Protein AF-A0A5P2CCT6-F1 (afdb_monomer_lite)

Secondary structure (DSSP, 8-state):
-HHHHHHHHHHHHHHHHHTT--------------------SS-SPTT-TTS--TTSPPPHHHHHHHHHHHH--

pLDDT: mean 78.23, std 12.57, range [52.31, 95.81]

Sequence (73 aa):
MAGLIRRVWREVYAA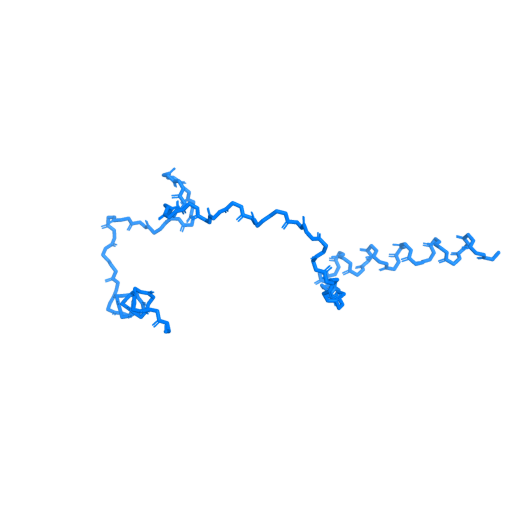LQAYGAIYVSVARPAEDLAPPAAPRRGGPPAGHPERLCPEVALSPVERALNRQLETGP

Organism: Streptomyces venezuelae (NCBI:txid54571)

Foldseek 3Di:
DVVVVVVVVVVVVVVCVVVVPDPPDDDDPPPPPPPPDPPDPDPDDPPDPPDDDPVDDDDPVRVVVVVDVVVDD

Radius of gyration: 21.93 Å; chains: 1; bounding box: 54×30×45 Å

Structure (mmCIF, N/CA/C/O backbone):
data_AF-A0A5P2CCT6-F1
#
_entry.id   AF-A0A5P2CCT6-F1
#
loop_
_atom_site.group_PDB
_atom_site.id
_atom_site.type_symbol
_atom_site.label_atom_id
_atom_site.label_alt_id
_atom_site.label_comp_id
_atom_site.label_asym_id
_atom_site.label_entity_id
_atom_site.label_seq_id
_atom_site.pdbx_PDB_ins_code
_atom_site.Cartn_x
_atom_site.Cartn_y
_atom_site.Cartn_z
_atom_site.occupancy
_atom_site.B_iso_or_equiv
_atom_site.auth_seq_id
_atom_site.auth_comp_id
_atom_site.auth_asym_id
_atom_site.auth_atom_id
_atom_site.pdbx_PDB_model_num
ATOM 1 N N . MET A 1 1 ? 36.050 -8.577 -26.296 1.00 59.50 1 MET A N 1
ATOM 2 C CA . MET A 1 1 ? 35.990 -8.004 -24.929 1.00 59.50 1 MET A CA 1
ATOM 3 C C . MET A 1 1 ? 34.585 -7.529 -24.538 1.00 59.50 1 MET A C 1
ATOM 5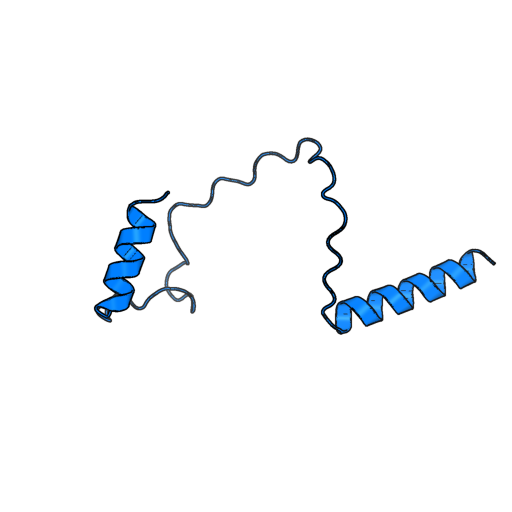 O O . MET A 1 1 ? 34.083 -7.968 -23.512 1.00 59.50 1 MET A O 1
ATOM 9 N N . ALA A 1 2 ? 33.902 -6.727 -25.366 1.00 74.69 2 ALA A N 1
ATOM 10 C CA . ALA A 1 2 ? 32.570 -6.174 -25.060 1.00 74.69 2 ALA A CA 1
ATOM 11 C C . ALA A 1 2 ? 31.474 -7.216 -24.735 1.00 74.69 2 ALA A C 1
ATOM 13 O O . ALA A 1 2 ? 30.649 -6.987 -23.855 1.00 74.69 2 ALA A O 1
ATOM 14 N N . GLY A 1 3 ? 31.477 -8.378 -25.400 1.00 86.81 3 GLY A N 1
ATOM 15 C CA . GLY A 1 3 ? 30.505 -9.449 -25.130 1.00 86.81 3 GLY A CA 1
ATOM 16 C C . GLY A 1 3 ? 30.681 -10.115 -23.760 1.00 86.81 3 GLY A C 1
ATOM 17 O O . GLY A 1 3 ? 29.694 -10.400 -23.086 1.00 86.81 3 GLY A O 1
ATOM 18 N N . LEU A 1 4 ? 31.930 -10.301 -23.318 1.00 90.31 4 LEU A N 1
ATOM 19 C CA . LEU A 1 4 ? 32.238 -10.843 -21.992 1.00 90.31 4 LEU A CA 1
ATOM 20 C C . LEU A 1 4 ? 31.818 -9.856 -20.901 1.00 90.31 4 LEU A C 1
ATOM 22 O O . LEU A 1 4 ? 31.133 -10.238 -19.961 1.00 90.31 4 LEU A O 1
ATOM 26 N N . ILE A 1 5 ? 32.155 -8.579 -21.089 1.00 93.25 5 ILE A N 1
ATOM 27 C CA . ILE A 1 5 ? 31.766 -7.492 -20.186 1.00 93.25 5 ILE A CA 1
ATOM 28 C C . ILE A 1 5 ? 30.238 -7.444 -20.045 1.00 93.25 5 ILE A C 1
ATOM 30 O O . ILE A 1 5 ? 29.722 -7.449 -18.933 1.00 93.25 5 ILE A O 1
ATOM 34 N N . ARG A 1 6 ? 29.498 -7.496 -21.161 1.00 93.00 6 ARG A N 1
ATOM 35 C CA . ARG A 1 6 ? 28.026 -7.517 -21.148 1.00 93.00 6 ARG A CA 1
ATOM 36 C C . ARG A 1 6 ? 27.463 -8.726 -20.400 1.00 93.00 6 ARG A C 1
ATOM 38 O O . ARG A 1 6 ? 26.480 -8.590 -19.677 1.00 93.00 6 ARG A O 1
ATOM 45 N N . ARG A 1 7 ? 28.071 -9.902 -20.575 1.00 93.25 7 ARG A N 1
ATOM 46 C CA . ARG A 1 7 ? 27.650 -11.127 -19.888 1.00 93.25 7 ARG A CA 1
ATOM 47 C C . ARG A 1 7 ? 27.841 -11.003 -18.379 1.00 93.25 7 ARG A C 1
ATOM 49 O O . ARG A 1 7 ? 26.899 -11.272 -17.649 1.00 93.25 7 ARG A O 1
ATOM 56 N N . VAL A 1 8 ? 29.005 -10.536 -17.932 1.00 95.81 8 VAL A N 1
ATOM 57 C CA . VAL A 1 8 ? 29.293 -10.322 -16.504 1.00 95.81 8 VAL A CA 1
ATOM 58 C C . VAL A 1 8 ? 28.310 -9.325 -15.890 1.00 95.81 8 VAL A C 1
ATOM 60 O O . VAL A 1 8 ? 27.709 -9.624 -14.865 1.00 95.81 8 VAL A O 1
ATOM 63 N N . TRP A 1 9 ? 28.070 -8.188 -16.550 1.00 94.19 9 TRP A N 1
ATOM 64 C CA . TRP A 1 9 ? 27.109 -7.189 -16.070 1.00 94.19 9 TRP A CA 1
ATOM 65 C C . TRP A 1 9 ? 25.692 -7.737 -15.912 1.00 94.19 9 TRP A C 1
ATOM 67 O O . TRP A 1 9 ? 25.012 -7.403 -14.945 1.00 94.19 9 TRP A O 1
ATOM 77 N N . ARG A 1 10 ? 25.251 -8.600 -16.833 1.00 91.69 10 ARG A N 1
ATOM 78 C CA . ARG A 1 10 ? 23.935 -9.236 -16.746 1.00 91.69 10 ARG A CA 1
ATOM 79 C C . ARG A 1 10 ? 23.820 -10.146 -15.523 1.00 91.69 10 ARG A C 1
ATOM 81 O O . ARG A 1 10 ? 22.822 -10.059 -14.817 1.00 91.69 10 ARG A O 1
ATOM 88 N N . GLU A 1 11 ? 24.820 -10.990 -15.271 1.00 95.75 11 GLU A N 1
ATOM 89 C CA . GLU A 1 11 ? 24.787 -11.909 -14.123 1.00 95.75 11 GLU A CA 1
ATOM 90 C C . GLU A 1 11 ? 24.860 -11.149 -12.790 1.00 95.75 11 GLU A C 1
ATOM 92 O O . GLU A 1 11 ? 24.124 -11.459 -11.856 1.00 95.75 11 GLU A O 1
ATOM 97 N N . VAL A 1 12 ? 25.681 -10.095 -12.721 1.00 92.44 12 VAL A N 1
ATOM 98 C CA . VAL A 1 12 ? 25.760 -9.213 -11.546 1.00 92.44 12 VAL A CA 1
ATOM 99 C C . VAL A 1 12 ? 24.408 -8.550 -11.277 1.00 92.44 12 VAL A C 1
ATOM 101 O O . VAL A 1 12 ? 23.915 -8.598 -10.154 1.00 92.44 12 VAL A O 1
ATOM 104 N N . TYR A 1 13 ? 23.764 -7.992 -12.303 1.00 87.19 13 TYR A N 1
ATOM 105 C CA . TYR A 1 13 ? 22.451 -7.362 -12.157 1.00 87.19 13 TYR A CA 1
ATOM 106 C C . TYR A 1 13 ? 21.368 -8.349 -11.692 1.00 87.19 13 TYR A C 1
ATOM 108 O O . TYR A 1 13 ? 20.556 -8.013 -10.830 1.00 87.19 13 TYR A O 1
ATOM 116 N N . ALA A 1 14 ? 21.372 -9.577 -12.219 1.00 88.06 14 ALA A N 1
ATOM 117 C CA . ALA A 1 14 ? 20.445 -10.627 -11.796 1.00 88.06 14 ALA A CA 1
ATOM 118 C C . ALA A 1 14 ? 20.646 -11.019 -10.322 1.00 88.06 14 ALA A C 1
ATOM 120 O O . ALA A 1 14 ? 19.670 -11.126 -9.580 1.00 88.06 14 ALA A O 1
ATOM 121 N N . ALA A 1 15 ? 21.898 -11.173 -9.878 1.00 90.25 15 ALA A N 1
ATOM 122 C CA . ALA A 1 15 ? 22.214 -11.489 -8.486 1.00 90.25 15 ALA A CA 1
ATOM 123 C C . ALA A 1 15 ? 21.759 -10.380 -7.526 1.00 90.25 15 ALA A C 1
ATOM 125 O O . ALA A 1 15 ? 21.219 -10.662 -6.458 1.00 90.25 15 ALA A O 1
ATOM 126 N N . LEU A 1 16 ? 21.927 -9.117 -7.919 1.00 86.94 16 LEU A N 1
ATOM 127 C CA . LEU A 1 16 ? 21.532 -7.985 -7.089 1.00 86.94 16 LEU A CA 1
ATOM 128 C C . LEU A 1 16 ? 20.003 -7.823 -7.011 1.00 86.94 16 LEU A C 1
ATOM 130 O O . LEU A 1 16 ? 19.483 -7.536 -5.935 1.00 86.94 16 LEU A O 1
ATOM 134 N N . GLN A 1 17 ? 19.272 -8.085 -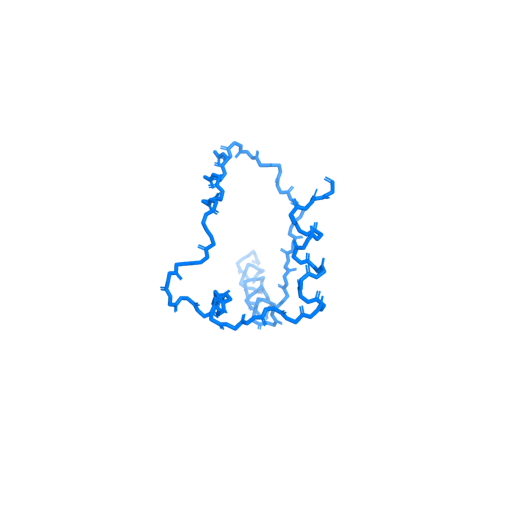8.103 1.00 82.38 17 GLN A N 1
ATOM 135 C CA . GLN A 1 17 ? 17.806 -8.169 -8.059 1.00 82.38 17 GLN A CA 1
ATOM 136 C C . GLN A 1 17 ? 17.324 -9.294 -7.136 1.00 82.38 17 GLN A C 1
ATOM 138 O O . GLN A 1 17 ? 16.425 -9.071 -6.330 1.00 82.38 17 GLN A O 1
ATOM 143 N N . ALA A 1 18 ? 17.936 -10.482 -7.210 1.00 82.50 18 ALA A N 1
ATOM 144 C CA . ALA A 1 18 ? 17.593 -11.607 -6.337 1.00 82.50 18 ALA A CA 1
ATOM 145 C C . ALA A 1 18 ? 17.901 -11.322 -4.856 1.00 82.50 18 ALA A C 1
ATOM 147 O O . ALA A 1 18 ? 17.167 -11.765 -3.978 1.00 82.50 18 ALA A O 1
ATOM 148 N N . TYR A 1 19 ? 18.952 -10.544 -4.579 1.00 83.94 19 TYR A N 1
ATOM 149 C CA . TYR A 1 19 ? 19.269 -10.044 -3.239 1.00 83.94 19 TYR A CA 1
ATOM 150 C C . TYR A 1 19 ? 18.266 -8.984 -2.733 1.00 83.94 19 TYR A C 1
ATOM 152 O O . TYR A 1 19 ? 18.274 -8.641 -1.555 1.00 83.94 19 TYR A O 1
ATOM 160 N N . GLY A 1 20 ? 17.391 -8.462 -3.598 1.00 77.81 20 GLY A N 1
ATOM 161 C CA . GLY A 1 20 ? 16.451 -7.397 -3.249 1.00 77.81 20 GLY A CA 1
ATOM 162 C C . GLY A 1 20 ? 17.082 -6.003 -3.245 1.00 77.81 20 GLY A C 1
ATOM 163 O O . GLY A 1 20 ? 16.512 -5.074 -2.674 1.00 77.81 20 GLY A O 1
ATOM 164 N N . ALA A 1 21 ? 18.247 -5.824 -3.880 1.00 75.94 21 ALA A N 1
ATOM 165 C CA . ALA A 1 21 ? 18.827 -4.499 -4.054 1.00 75.94 21 ALA A CA 1
ATOM 166 C C . ALA A 1 21 ? 17.990 -3.693 -5.058 1.00 75.94 21 ALA A 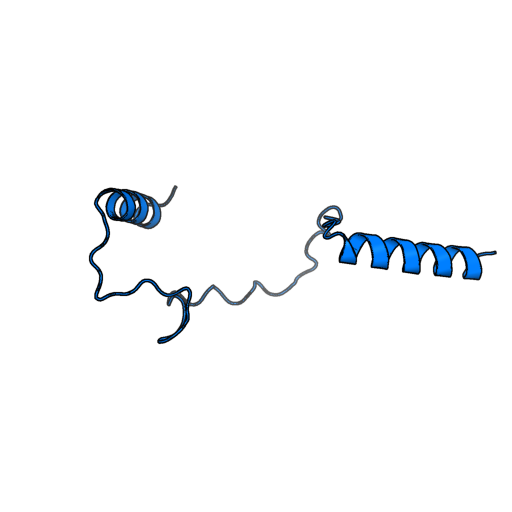C 1
ATOM 168 O O . ALA A 1 21 ? 17.971 -3.970 -6.259 1.00 75.94 21 ALA A O 1
ATOM 169 N N . ILE A 1 22 ? 17.302 -2.669 -4.555 1.00 67.81 22 ILE A N 1
ATOM 170 C CA . ILE A 1 22 ? 16.547 -1.724 -5.376 1.00 67.81 22 ILE A CA 1
ATOM 171 C C . ILE A 1 22 ? 17.522 -0.670 -5.904 1.00 67.81 22 ILE A C 1
ATOM 173 O O . ILE A 1 22 ? 17.945 0.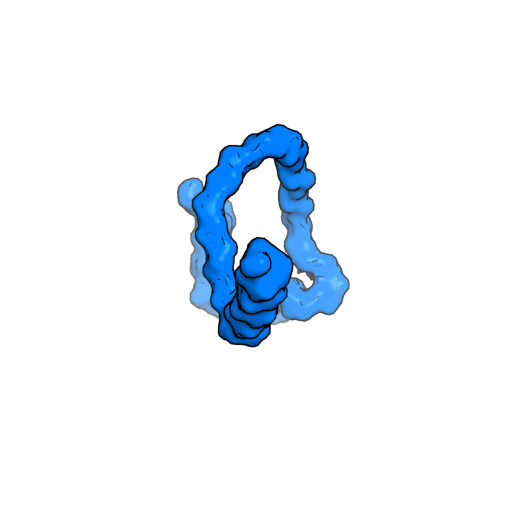231 -5.179 1.00 67.81 22 ILE A O 1
ATOM 177 N N . TYR A 1 23 ? 17.869 -0.762 -7.187 1.00 63.84 23 TYR A N 1
ATOM 178 C CA . TYR A 1 23 ? 18.605 0.298 -7.875 1.00 63.84 23 TYR A CA 1
ATOM 179 C C . TYR A 1 23 ? 17.627 1.375 -8.312 1.00 63.84 23 TYR A C 1
ATOM 181 O O . TYR A 1 23 ? 17.048 1.307 -9.395 1.00 63.84 23 TYR A O 1
ATOM 189 N N . VAL A 1 24 ? 17.449 2.383 -7.464 1.00 60.97 24 VAL A N 1
ATOM 190 C CA . VAL A 1 24 ? 16.779 3.617 -7.866 1.00 60.97 24 VAL A CA 1
ATOM 191 C C . VAL A 1 24 ? 17.741 4.359 -8.792 1.00 60.97 24 VAL A C 1
ATOM 193 O O . VAL A 1 24 ? 18.661 5.038 -8.342 1.00 60.97 24 VAL A O 1
ATOM 196 N N . SER A 1 25 ? 17.582 4.192 -10.107 1.00 56.91 25 SER A N 1
ATOM 197 C CA . SER A 1 25 ? 18.215 5.113 -11.050 1.00 56.91 25 SER A CA 1
ATOM 198 C C . SER A 1 25 ? 17.677 6.514 -10.779 1.00 56.91 25 SER A C 1
ATOM 200 O O . SER A 1 25 ? 16.479 6.650 -10.520 1.00 56.91 25 SER A O 1
ATOM 202 N N . VAL A 1 26 ? 18.533 7.538 -10.873 1.00 62.00 26 VAL A N 1
ATOM 203 C CA . VAL A 1 26 ? 18.114 8.950 -10.862 1.00 62.00 26 VAL A CA 1
ATOM 204 C C . VAL A 1 26 ? 16.883 9.067 -11.753 1.00 62.00 26 VAL A C 1
ATOM 206 O O . VAL A 1 26 ? 16.939 8.629 -12.905 1.00 62.00 26 VAL A O 1
ATOM 209 N N . ALA A 1 27 ? 15.768 9.530 -11.182 1.00 57.47 27 ALA A N 1
ATOM 210 C CA . ALA A 1 27 ? 14.486 9.596 -11.865 1.00 57.47 27 ALA A CA 1
ATOM 211 C C . ALA A 1 27 ? 14.708 10.164 -13.270 1.00 57.47 27 ALA A C 1
ATOM 213 O O . ALA A 1 27 ? 15.184 11.293 -13.414 1.00 57.47 27 ALA A O 1
ATOM 214 N N . ARG A 1 28 ? 14.429 9.366 -14.310 1.00 55.72 28 ARG A N 1
ATOM 215 C CA . ARG A 1 28 ? 14.337 9.938 -15.652 1.00 55.72 28 ARG A CA 1
ATOM 216 C C . ARG A 1 28 ? 13.283 11.042 -15.566 1.00 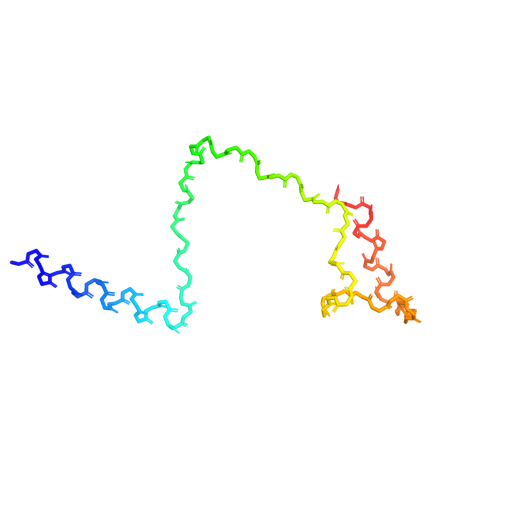55.72 28 ARG A C 1
ATOM 218 O O . ARG A 1 28 ? 12.235 10.783 -14.966 1.00 55.72 28 ARG A O 1
ATOM 225 N N . PRO A 1 29 ? 13.528 12.242 -16.123 1.00 58.59 29 PRO A N 1
ATOM 226 C CA . PRO A 1 29 ? 12.440 13.185 -16.316 1.00 58.59 29 PRO A CA 1
ATOM 227 C C . PRO A 1 29 ? 11.340 12.425 -17.054 1.00 58.59 29 PRO A C 1
ATOM 229 O O . PRO A 1 29 ? 11.618 11.745 -18.044 1.00 58.59 29 PRO A O 1
ATOM 232 N N . ALA A 1 30 ? 10.142 12.421 -16.477 1.00 60.16 30 ALA A N 1
ATOM 233 C CA . ALA A 1 30 ? 8.999 11.736 -17.045 1.00 60.16 30 ALA A CA 1
ATOM 234 C C . ALA A 1 30 ? 8.713 12.377 -18.408 1.00 60.16 30 ALA A C 1
ATOM 236 O O . ALA A 1 30 ? 8.103 13.438 -18.473 1.00 60.16 30 ALA A O 1
ATOM 237 N N . GLU A 1 31 ? 9.214 11.780 -19.487 1.00 61.00 31 GLU A N 1
ATOM 238 C CA . GLU A 1 31 ? 8.734 12.073 -20.832 1.00 61.00 31 GLU A CA 1
ATOM 239 C C . GLU A 1 31 ? 7.269 11.648 -20.863 1.00 61.00 31 GLU A C 1
ATOM 241 O O . GLU A 1 31 ? 6.998 10.450 -20.852 1.00 61.00 31 GLU A O 1
ATOM 246 N N . ASP A 1 32 ? 6.363 12.629 -20.784 1.00 58.38 32 ASP A N 1
ATOM 247 C CA . ASP A 1 32 ? 4.929 12.599 -21.106 1.00 58.38 32 ASP A CA 1
ATOM 248 C C . ASP A 1 32 ? 4.225 11.235 -20.990 1.00 58.38 32 ASP A C 1
ATOM 250 O O . ASP A 1 32 ? 3.429 10.832 -21.842 1.00 58.38 32 ASP A O 1
ATOM 254 N N . LEU A 1 33 ? 4.469 10.510 -19.897 1.00 60.81 33 LEU A N 1
ATOM 255 C CA . LEU A 1 33 ? 3.601 9.416 -19.507 1.00 60.81 33 LEU A CA 1
ATOM 256 C C . LEU A 1 33 ? 2.305 10.085 -19.080 1.00 60.81 33 LEU A C 1
ATOM 258 O O . LEU A 1 33 ? 2.288 10.830 -18.096 1.00 60.81 33 LEU A O 1
ATOM 262 N N . ALA A 1 34 ? 1.242 9.852 -19.856 1.00 66.81 34 ALA A N 1
ATOM 263 C CA . ALA A 1 34 ? -0.108 10.270 -19.510 1.00 66.81 34 ALA A CA 1
ATOM 264 C C . ALA A 1 34 ? -0.316 10.057 -18.002 1.00 66.81 34 ALA A C 1
ATOM 266 O O . ALA A 1 34 ? 0.054 8.983 -17.505 1.00 66.81 34 ALA A O 1
ATOM 267 N N . PRO A 1 35 ? -0.834 11.062 -17.268 1.00 66.00 35 PRO A N 1
ATOM 268 C CA . PRO A 1 35 ? -0.940 10.973 -15.822 1.00 66.00 35 PRO A CA 1
ATOM 269 C C . PRO A 1 35 ? -1.613 9.644 -15.471 1.00 66.00 35 PRO A C 1
ATOM 271 O O . PRO A 1 35 ? -2.636 9.316 -16.089 1.00 66.00 35 PRO A O 1
ATOM 274 N N . PRO A 1 36 ? -1.032 8.844 -14.552 1.00 65.69 36 PRO A N 1
ATOM 275 C CA . PRO A 1 36 ? -1.638 7.583 -14.164 1.00 65.69 36 PRO A CA 1
ATOM 276 C C . PRO A 1 36 ? -3.090 7.867 -13.799 1.00 65.69 36 PRO A C 1
ATOM 278 O O . PRO A 1 36 ? -3.368 8.851 -13.106 1.00 65.69 36 PRO A O 1
ATOM 281 N N . ALA A 1 37 ? -4.009 7.054 -14.334 1.00 67.88 37 ALA A N 1
ATOM 282 C CA . ALA A 1 37 ? -5.435 7.215 -14.090 1.00 67.88 37 ALA A CA 1
ATOM 283 C C . ALA A 1 37 ? -5.635 7.459 -12.594 1.00 67.88 37 ALA A C 1
ATOM 285 O O . ALA A 1 37 ? -5.137 6.675 -11.782 1.00 67.88 37 ALA A O 1
ATOM 286 N N . ALA A 1 38 ? -6.281 8.582 -12.257 1.00 68.94 38 ALA A N 1
ATOM 287 C CA . ALA A 1 38 ? -6.438 9.009 -10.874 1.00 68.94 38 ALA A CA 1
ATOM 288 C C . ALA A 1 38 ? -6.869 7.799 -10.029 1.00 68.94 38 ALA A C 1
ATOM 290 O O . ALA A 1 38 ? -7.776 7.075 -10.467 1.00 68.94 38 ALA A O 1
ATOM 291 N N . PRO A 1 39 ? -6.228 7.545 -8.870 1.00 64.31 39 PRO A N 1
ATOM 292 C CA . PRO A 1 39 ? -6.593 6.424 -8.024 1.00 64.31 39 PRO A CA 1
ATOM 293 C C . PRO A 1 39 ? -8.105 6.445 -7.839 1.00 64.31 39 PRO A C 1
ATOM 295 O O . PRO A 1 39 ? -8.678 7.469 -7.448 1.00 64.31 39 PRO A O 1
ATOM 298 N N . ARG A 1 40 ? -8.776 5.345 -8.196 1.00 63.09 40 ARG A N 1
ATOM 299 C CA . ARG A 1 40 ? -10.208 5.227 -7.930 1.00 63.09 40 ARG A CA 1
ATOM 300 C C . ARG A 1 40 ? -10.376 5.481 -6.435 1.00 63.09 40 ARG A C 1
ATOM 302 O O . ARG A 1 40 ? -9.741 4.815 -5.630 1.00 63.09 40 ARG A O 1
ATOM 309 N N . ARG A 1 41 ? -11.229 6.439 -6.065 1.00 65.19 41 ARG A N 1
ATOM 310 C CA . ARG A 1 41 ? -11.497 6.818 -4.661 1.00 65.19 41 ARG A CA 1
ATOM 311 C C . ARG A 1 41 ? -12.096 5.683 -3.812 1.00 65.19 41 ARG A C 1
ATOM 313 O O . ARG A 1 41 ? -12.404 5.892 -2.647 1.00 65.19 41 ARG A O 1
ATOM 320 N N . GLY A 1 42 ? -12.302 4.502 -4.389 1.00 68.44 42 GLY A N 1
ATOM 321 C CA . GLY A 1 42 ? -12.684 3.303 -3.663 1.00 68.44 42 GLY A CA 1
ATOM 322 C C . GLY A 1 42 ? -11.431 2.514 -3.327 1.00 68.44 42 GLY A C 1
ATOM 323 O O . GLY A 1 42 ? -10.655 2.205 -4.228 1.00 68.44 42 GLY A O 1
ATOM 324 N N . GLY A 1 43 ? -11.247 2.203 -2.044 1.00 75.31 43 GLY A N 1
ATOM 325 C CA . GLY A 1 43 ? -10.210 1.286 -1.581 1.00 75.31 43 GLY A CA 1
ATOM 326 C C . GLY A 1 43 ? -10.322 -0.117 -2.204 1.00 75.31 43 GLY A C 1
ATOM 327 O O . GLY A 1 43 ? -11.071 -0.330 -3.162 1.00 75.31 43 GLY A O 1
ATOM 328 N N . PRO A 1 44 ? -9.591 -1.101 -1.664 1.00 81.00 44 PRO A N 1
ATOM 329 C CA . PRO A 1 44 ? -9.547 -2.447 -2.222 1.00 81.00 44 PRO A CA 1
ATOM 330 C C . PRO A 1 44 ? -10.947 -3.061 -2.430 1.00 81.00 44 PRO A C 1
ATOM 332 O O . PRO A 1 44 ? -11.870 -2.770 -1.657 1.00 81.00 44 PRO A O 1
ATOM 335 N N . PRO A 1 45 ? -11.131 -3.918 -3.454 1.00 80.69 45 PRO A N 1
ATOM 336 C CA . PRO A 1 45 ? -12.417 -4.554 -3.728 1.00 80.69 45 PRO A CA 1
ATOM 337 C C . PRO A 1 45 ? -12.897 -5.416 -2.549 1.00 80.69 45 PRO A C 1
ATOM 339 O O . PRO A 1 45 ? -12.133 -5.784 -1.654 1.00 80.69 45 PRO A O 1
ATOM 342 N N . ALA A 1 46 ? -14.187 -5.761 -2.540 1.00 81.25 46 ALA A N 1
ATOM 343 C CA . ALA A 1 46 ? -14.734 -6.655 -1.524 1.00 81.25 46 ALA A CA 1
ATOM 344 C C . ALA A 1 46 ? -14.020 -8.017 -1.531 1.00 81.25 46 ALA A C 1
ATOM 346 O O . ALA A 1 46 ? -13.795 -8.589 -2.593 1.00 81.25 46 ALA A O 1
ATOM 347 N N . GLY A 1 47 ? -13.654 -8.513 -0.344 1.00 78.69 47 GLY A N 1
ATOM 348 C CA . GLY A 1 47 ? -12.894 -9.756 -0.177 1.00 78.69 47 GLY A CA 1
ATOM 349 C C . GLY A 1 47 ? -11.374 -9.621 -0.325 1.00 78.69 47 GLY A C 1
ATOM 350 O O . GLY A 1 47 ? -10.674 -10.616 -0.172 1.00 78.69 47 GLY A O 1
ATOM 351 N N . HIS A 1 48 ? -10.842 -8.423 -0.603 1.00 79.88 48 HIS A N 1
ATOM 352 C CA . HIS A 1 48 ? -9.394 -8.213 -0.652 1.00 79.88 48 HIS A CA 1
ATOM 353 C C . HIS A 1 48 ? -8.774 -8.301 0.757 1.00 79.88 48 HIS A C 1
ATOM 355 O O . HIS A 1 48 ? -9.313 -7.674 1.671 1.00 79.88 48 HIS A O 1
ATOM 361 N N . PRO A 1 49 ? -7.635 -8.998 0.950 1.00 78.00 49 PRO A N 1
ATOM 362 C CA . PRO A 1 49 ? -7.019 -9.174 2.273 1.00 78.00 49 PRO A CA 1
ATOM 363 C C . PRO A 1 49 ? -6.564 -7.857 2.916 1.00 78.00 49 PRO A C 1
ATOM 365 O O . PRO A 1 49 ? -6.490 -7.753 4.133 1.00 78.00 49 PRO A O 1
ATOM 368 N N . GLU A 1 50 ? -6.283 -6.841 2.102 1.00 80.81 50 GLU A N 1
ATOM 369 C CA . GLU A 1 50 ? -5.873 -5.508 2.571 1.00 80.81 50 GLU A CA 1
ATOM 370 C C . GLU A 1 50 ? -7.056 -4.603 2.951 1.00 80.81 50 GLU A C 1
ATOM 372 O O . GLU A 1 50 ? -6.864 -3.457 3.357 1.00 80.81 50 GLU A O 1
ATOM 377 N N . ARG A 1 51 ? -8.298 -5.070 2.784 1.00 78.88 51 ARG A N 1
ATOM 378 C CA . ARG A 1 51 ? -9.475 -4.298 3.178 1.00 78.88 51 ARG A CA 1
ATOM 379 C C . ARG A 1 51 ? -9.659 -4.422 4.689 1.00 78.88 51 ARG A C 1
ATOM 381 O O . ARG A 1 51 ? -9.707 -5.529 5.213 1.00 78.88 51 ARG A O 1
ATOM 388 N N . LEU A 1 52 ? -9.805 -3.291 5.378 1.00 78.19 52 LEU A N 1
ATOM 389 C CA . LEU A 1 52 ? -10.196 -3.289 6.790 1.00 78.19 52 LEU A CA 1
ATOM 390 C C . LEU A 1 52 ? -11.522 -4.042 6.956 1.00 78.19 52 LEU A C 1
ATOM 392 O O . LEU A 1 52 ? -12.426 -3.845 6.142 1.00 78.19 52 LEU A O 1
ATOM 396 N N . CYS A 1 53 ? -11.638 -4.871 7.996 1.00 81.56 53 CYS A N 1
ATOM 397 C CA . CYS A 1 53 ? -12.876 -5.569 8.345 1.00 81.56 53 CYS A CA 1
ATOM 398 C C . CYS A 1 53 ? -13.913 -4.544 8.839 1.00 81.56 53 CYS A C 1
ATOM 400 O O . CYS A 1 53 ? -13.757 -4.046 9.956 1.00 81.56 53 CYS A O 1
ATOM 402 N N . PRO A 1 54 ? -14.951 -4.191 8.055 1.00 77.38 54 PRO A N 1
ATOM 403 C CA . PRO A 1 54 ? -15.884 -3.131 8.441 1.00 77.38 54 PRO A CA 1
ATOM 404 C C . PRO A 1 54 ? -16.742 -3.494 9.663 1.00 77.38 54 PRO A C 1
ATOM 406 O O . PRO A 1 54 ? -17.303 -2.611 10.306 1.00 77.38 54 PRO A O 1
ATOM 409 N N . GLU A 1 55 ? -16.840 -4.779 9.998 1.00 83.69 55 GLU A N 1
ATOM 410 C CA . GLU A 1 55 ? -17.567 -5.300 11.157 1.00 83.69 55 GLU A CA 1
ATOM 411 C C . GLU A 1 55 ? -16.776 -5.136 12.463 1.00 83.69 55 GLU A C 1
ATOM 413 O O . GLU A 1 55 ? -17.348 -5.211 13.551 1.00 83.69 55 GLU A O 1
ATOM 418 N N . VAL A 1 56 ? -15.461 -4.914 12.373 1.00 86.00 56 VAL A N 1
ATOM 419 C CA . VAL A 1 56 ? -14.592 -4.726 13.533 1.00 86.00 56 VAL A CA 1
ATOM 420 C C . VAL A 1 56 ? -14.431 -3.234 13.785 1.00 86.00 56 VAL A C 1
ATOM 422 O O . VAL A 1 56 ? -13.901 -2.491 12.961 1.00 86.00 56 VAL A O 1
ATOM 425 N N . ALA A 1 57 ? -14.888 -2.784 14.952 1.00 87.75 57 ALA A N 1
ATOM 426 C CA . ALA A 1 57 ? -14.721 -1.396 15.347 1.00 87.75 57 ALA A CA 1
ATOM 427 C C . ALA A 1 57 ? -13.231 -1.045 15.477 1.00 87.75 57 ALA A C 1
ATOM 429 O O . ALA A 1 57 ? -12.468 -1.758 16.129 1.00 87.75 57 ALA A O 1
ATOM 430 N N . LEU A 1 58 ? -12.845 0.100 14.914 1.00 89.56 58 LEU A N 1
ATOM 431 C CA . LEU A 1 58 ? -11.494 0.634 15.049 1.00 89.56 58 LEU A CA 1
ATOM 432 C C . LEU A 1 58 ? -11.149 0.891 16.524 1.00 89.56 58 LEU A C 1
ATOM 434 O O . LEU A 1 58 ? -11.902 1.545 17.267 1.00 89.56 58 LEU A O 1
ATOM 438 N N . SER A 1 59 ? -9.956 0.461 16.930 1.00 91.88 59 SER A N 1
ATOM 439 C CA . SER A 1 59 ? -9.383 0.798 18.230 1.00 91.88 59 SER A CA 1
ATOM 440 C C . SER A 1 59 ? -9.248 2.323 18.399 1.00 91.88 59 SER A C 1
ATOM 442 O O . SER A 1 59 ? -9.292 3.088 17.426 1.00 91.88 59 SER A O 1
ATOM 444 N N . PRO A 1 60 ? -9.093 2.830 19.637 1.00 95.00 60 PRO A N 1
ATOM 445 C CA . PRO A 1 60 ? -8.897 4.262 19.866 1.00 95.00 60 PRO A CA 1
ATOM 446 C C . PRO A 1 60 ? -7.728 4.866 19.069 1.00 95.00 60 PRO A C 1
ATOM 448 O O . PRO A 1 60 ? -7.851 5.991 18.582 1.00 95.00 60 PRO A O 1
ATOM 451 N N . VAL A 1 61 ? -6.631 4.115 18.904 1.00 95.38 61 VAL A N 1
ATOM 452 C CA . VAL A 1 61 ? -5.439 4.540 18.150 1.00 95.38 61 VAL A CA 1
ATOM 453 C C . VAL A 1 61 ? -5.733 4.597 16.652 1.00 95.38 61 VAL A C 1
ATOM 455 O O . VAL A 1 61 ? -5.471 5.616 16.016 1.00 95.38 61 VAL A O 1
ATOM 458 N N . GLU A 1 62 ? -6.352 3.558 16.091 1.00 91.38 62 GLU A N 1
ATOM 459 C CA . GLU A 1 62 ? -6.700 3.517 14.665 1.00 91.38 62 GLU A CA 1
ATOM 460 C C . GLU A 1 62 ? -7.695 4.618 14.287 1.00 91.38 62 GLU A C 1
ATOM 462 O O . GLU A 1 62 ? -7.545 5.250 13.245 1.00 91.38 62 GLU A O 1
ATOM 467 N N . ARG A 1 63 ? -8.662 4.941 15.158 1.00 91.19 63 ARG A N 1
ATOM 468 C CA . ARG A 1 63 ? -9.549 6.099 14.945 1.00 91.19 63 ARG A CA 1
ATOM 469 C C . ARG A 1 63 ? -8.796 7.422 14.919 1.00 91.19 63 ARG A C 1
ATOM 471 O O . ARG A 1 63 ? -9.169 8.311 14.160 1.00 91.19 63 ARG A O 1
ATOM 478 N N . ALA A 1 64 ? -7.784 7.586 15.770 1.00 93.12 64 ALA A N 1
ATOM 479 C CA . ALA A 1 64 ? -6.981 8.804 15.779 1.00 93.12 64 ALA A CA 1
ATOM 480 C C . ALA A 1 64 ? -6.185 8.956 14.476 1.00 93.12 64 ALA A C 1
ATOM 482 O O . ALA A 1 64 ? -6.197 10.039 13.895 1.00 93.12 64 ALA A O 1
ATOM 483 N N . LEU A 1 65 ? -5.584 7.870 13.988 1.00 88.69 65 LEU A N 1
ATOM 484 C CA . LEU A 1 65 ? -4.879 7.838 12.705 1.00 88.69 65 LEU A CA 1
ATOM 485 C C . LEU A 1 65 ? -5.827 8.078 11.524 1.00 88.69 65 LEU A C 1
ATOM 487 O O . LEU A 1 65 ? -5.517 8.880 10.650 1.00 88.69 65 LEU A O 1
ATOM 491 N N . ASN A 1 66 ? -7.009 7.455 11.521 1.00 88.00 66 ASN A N 1
ATOM 492 C CA . ASN A 1 66 ? -7.990 7.650 10.454 1.00 88.00 66 ASN A CA 1
ATOM 493 C C . ASN A 1 66 ? -8.425 9.119 10.343 1.00 88.00 66 ASN A C 1
ATOM 495 O O . ASN A 1 66 ? -8.493 9.654 9.242 1.00 88.00 66 ASN A O 1
ATOM 499 N N . ARG A 1 67 ? -8.616 9.809 11.479 1.00 91.06 67 ARG A N 1
ATOM 500 C CA . ARG A 1 67 ? -8.879 11.257 11.475 1.00 91.06 67 ARG A CA 1
ATOM 501 C C . ARG A 1 67 ? -7.728 12.043 10.848 1.00 91.06 67 ARG A C 1
ATOM 503 O O . ARG A 1 67 ? -7.977 12.923 10.036 1.00 91.06 67 ARG A O 1
ATOM 510 N N . GLN A 1 68 ? -6.477 11.725 11.184 1.00 91.00 68 GLN A N 1
ATOM 511 C CA . GLN A 1 68 ? -5.315 12.403 10.592 1.00 91.00 68 GLN A CA 1
ATOM 512 C C . GLN A 1 68 ? -5.266 12.225 9.068 1.00 91.00 68 GLN A C 1
ATOM 514 O O . GLN A 1 68 ? -5.010 13.187 8.352 1.00 91.00 68 GLN A O 1
ATOM 519 N N . LEU A 1 69 ? -5.575 11.023 8.572 1.00 83.06 69 LEU A N 1
ATOM 520 C CA . LEU A 1 69 ? -5.630 10.736 7.136 1.00 83.06 69 LEU A CA 1
ATOM 521 C C . LEU A 1 69 ? -6.759 11.498 6.428 1.00 83.06 69 LEU A C 1
ATOM 523 O O . LEU A 1 69 ? -6.548 12.006 5.332 1.00 83.06 69 LEU A O 1
ATOM 527 N N . GLU A 1 70 ? -7.933 11.608 7.055 1.00 84.12 70 GLU A N 1
ATOM 528 C CA . GLU A 1 70 ? -9.068 12.381 6.526 1.00 84.12 70 GLU A CA 1
ATOM 529 C C . GLU A 1 70 ? -8.789 13.886 6.469 1.00 84.12 70 GLU A C 1
ATOM 531 O O . GLU A 1 70 ? -9.314 14.570 5.592 1.00 84.12 70 GLU A O 1
ATOM 536 N N . THR A 1 71 ? -7.974 14.404 7.392 1.00 79.62 71 THR A N 1
ATOM 537 C CA . THR A 1 71 ? -7.688 15.845 7.455 1.00 79.62 71 THR A CA 1
ATOM 538 C C . THR A 1 71 ? -6.573 16.261 6.490 1.00 79.62 71 THR A C 1
ATOM 540 O O . THR A 1 71 ? -6.532 17.429 6.117 1.00 79.62 71 THR A O 1
ATOM 543 N N . GLY A 1 72 ? -5.731 15.319 6.036 1.00 60.84 72 GLY A N 1
ATOM 544 C CA . GLY A 1 72 ? -4.597 15.584 5.140 1.00 60.84 72 GLY A CA 1
ATOM 545 C C . GLY A 1 72 ? -3.540 16.530 5.746 1.00 60.84 72 GLY A C 1
ATOM 546 O O . GLY A 1 72 ? -3.761 17.099 6.816 1.00 60.84 72 GLY A O 1
ATOM 547 N N . PRO A 1 73 ? -2.359 16.678 5.120 1.00 52.31 73 PRO A N 1
ATOM 548 C CA . PRO A 1 73 ? -1.512 17.853 5.326 1.00 52.31 73 PRO A CA 1
ATOM 549 C C . PRO A 1 73 ? -2.133 19.122 4.722 1.00 52.31 73 PRO A C 1
ATOM 551 O O . PRO A 1 73 ? -2.838 19.009 3.690 1.00 52.31 73 PRO A O 1
#

InterPro domains:
  IPR045701 Protein of unknown function DUF6059 [PF19534] (11-69)